Protein AF-R7SS36-F1 (afdb_monomer_lite)

pLDDT: mean 73.79, std 14.24, range [36.91, 93.62]

Organism: Dichomitus squalens (strain LYAD-421) (NCBI:txid732165)

Structure (mmCIF, N/CA/C/O backbone):
data_AF-R7SS36-F1
#
_entry.id   AF-R7SS36-F1
#
loop_
_atom_site.group_PDB
_atom_site.id
_atom_site.type_symbol
_atom_site.label_atom_id
_atom_site.label_alt_id
_atom_site.label_comp_id
_atom_site.label_asym_id
_atom_site.label_entity_id
_atom_site.label_seq_id
_atom_site.pdbx_PDB_ins_code
_atom_site.Cartn_x
_atom_site.Cartn_y
_atom_site.Cartn_z
_atom_site.occupancy
_atom_site.B_iso_or_equiv
_atom_site.auth_seq_id
_atom_site.auth_comp_id
_atom_site.auth_asym_id
_atom_site.auth_atom_id
_atom_site.pdbx_PDB_model_num
ATOM 1 N N . MET A 1 1 ? -19.595 7.336 -3.153 1.00 64.12 1 MET A N 1
ATOM 2 C CA . MET A 1 1 ? -18.729 6.980 -2.006 1.00 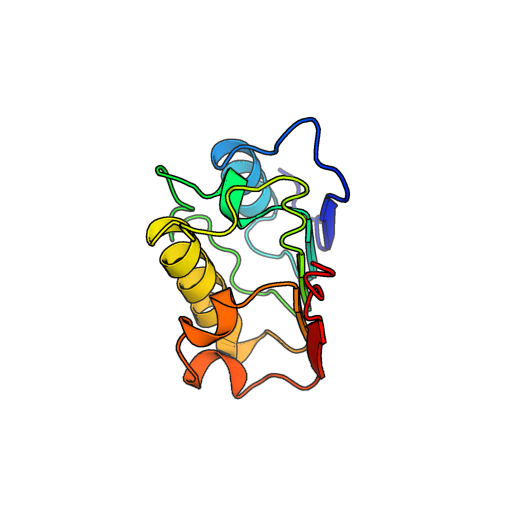64.12 1 MET A CA 1
ATOM 3 C C . MET A 1 1 ? -18.636 5.459 -1.952 1.00 64.12 1 MET A C 1
ATOM 5 O O . MET A 1 1 ? -19.675 4.817 -2.033 1.00 64.12 1 MET A O 1
ATOM 9 N N . LEU A 1 2 ? -17.434 4.884 -1.891 1.00 77.50 2 LEU A N 1
ATOM 10 C CA . LEU A 1 2 ? -17.197 3.432 -1.923 1.00 77.50 2 LEU A CA 1
ATOM 11 C C . LEU A 1 2 ? -17.017 2.894 -0.492 1.00 77.50 2 LEU A C 1
ATOM 13 O O . LEU A 1 2 ? -16.018 2.260 -0.174 1.00 77.50 2 LEU A O 1
ATOM 17 N N . ILE A 1 3 ? -17.980 3.173 0.390 1.00 72.38 3 ILE A N 1
ATOM 18 C CA . ILE A 1 3 ? -17.863 2.973 1.851 1.00 72.38 3 ILE A CA 1
ATOM 19 C C . ILE A 1 3 ? -17.600 1.528 2.299 1.00 72.38 3 ILE A C 1
ATOM 21 O O . ILE A 1 3 ? -17.172 1.304 3.425 1.00 72.38 3 ILE A O 1
ATOM 25 N N . ASN A 1 4 ? -17.857 0.554 1.426 1.00 80.69 4 ASN A N 1
ATOM 26 C CA . ASN A 1 4 ? -17.654 -0.866 1.701 1.00 80.69 4 ASN A CA 1
ATOM 27 C C . ASN A 1 4 ? -16.439 -1.449 0.967 1.00 80.69 4 ASN A C 1
ATOM 29 O O . ASN A 1 4 ? -16.222 -2.659 1.025 1.00 80.69 4 ASN A O 1
ATOM 33 N N . LEU A 1 5 ? -15.651 -0.620 0.275 1.00 87.12 5 LEU A N 1
ATOM 34 C CA . LEU A 1 5 ? -14.449 -1.079 -0.405 1.00 87.12 5 LEU A CA 1
ATOM 35 C C . LEU A 1 5 ? -13.370 -1.417 0.628 1.00 87.12 5 LEU A C 1
ATOM 37 O O . LEU A 1 5 ? -12.790 -0.535 1.258 1.00 87.12 5 LEU A O 1
ATOM 41 N N . ARG A 1 6 ? -13.117 -2.716 0.800 1.00 90.19 6 ARG A N 1
ATOM 42 C CA . ARG A 1 6 ? -12.134 -3.248 1.758 1.00 90.19 6 ARG A CA 1
ATOM 43 C C . ARG A 1 6 ? -10.867 -3.775 1.106 1.00 90.19 6 ARG A C 1
ATOM 45 O O . ARG A 1 6 ? -9.843 -3.831 1.779 1.00 90.19 6 ARG A O 1
ATOM 52 N N . SER A 1 7 ? -10.948 -4.142 -0.164 1.00 91.75 7 SER A N 1
ATOM 53 C CA . SER A 1 7 ? -9.846 -4.710 -0.926 1.00 91.75 7 SER A CA 1
ATOM 54 C C . SER A 1 7 ? -9.807 -4.062 -2.301 1.00 91.75 7 SER A C 1
ATOM 56 O O . SER A 1 7 ? -10.857 -3.797 -2.893 1.00 91.75 7 SER A O 1
ATOM 58 N N . PHE A 1 8 ? -8.605 -3.760 -2.769 1.00 90.69 8 PHE A N 1
ATOM 59 C CA . PHE A 1 8 ? -8.346 -3.268 -4.111 1.00 90.69 8 PHE A CA 1
ATOM 60 C C . PHE A 1 8 ? -7.095 -3.959 -4.645 1.00 90.69 8 PHE A C 1
ATOM 62 O O . PHE A 1 8 ? -6.052 -3.918 -3.992 1.00 90.69 8 PHE A O 1
ATOM 69 N N . SER A 1 9 ? -7.211 -4.564 -5.826 1.00 89.00 9 SER A N 1
ATOM 70 C CA . SER A 1 9 ? -6.079 -5.094 -6.583 1.00 89.00 9 SER A CA 1
ATOM 71 C C . SER A 1 9 ? -6.058 -4.457 -7.959 1.00 89.00 9 SER A C 1
ATOM 73 O O . SER A 1 9 ? -7.103 -4.343 -8.605 1.00 89.00 9 SER A O 1
ATOM 75 N N . TRP A 1 10 ? -4.872 -4.061 -8.401 1.00 84.62 10 TRP A N 1
ATOM 76 C CA . TRP A 1 10 ? -4.620 -3.666 -9.774 1.00 84.62 10 TRP A CA 1
ATOM 77 C C . TRP A 1 10 ? -3.408 -4.419 -10.309 1.00 84.62 10 TRP A C 1
ATOM 79 O O . TRP A 1 10 ? -2.261 -4.083 -10.001 1.00 84.62 10 TRP A O 1
ATOM 89 N N . ASP A 1 11 ? -3.702 -5.431 -11.120 1.00 76.94 11 ASP A N 1
ATOM 90 C CA . ASP A 1 11 ? -2.727 -6.322 -11.736 1.00 76.94 11 ASP A CA 1
ATOM 91 C C . ASP A 1 11 ? -2.661 -5.997 -13.236 1.00 76.94 11 ASP A C 1
ATOM 93 O O . ASP A 1 11 ? -3.350 -6.598 -14.061 1.00 76.94 11 ASP A O 1
ATOM 97 N N . GLY A 1 12 ? -1.893 -4.964 -13.590 1.00 64.94 12 GLY A N 1
ATOM 98 C CA . GLY A 1 12 ? -1.758 -4.519 -14.975 1.00 64.94 12 GLY A CA 1
ATOM 99 C C . GLY A 1 12 ? -0.905 -3.265 -15.157 1.00 64.94 12 GLY A C 1
ATOM 100 O O . GLY A 1 12 ? -0.960 -2.326 -14.366 1.00 64.94 12 GLY A O 1
ATOM 101 N N . GLU A 1 13 ? -0.147 -3.216 -16.252 1.00 65.81 13 GLU A N 1
ATOM 102 C CA . GLU A 1 13 ? 0.622 -2.024 -16.642 1.00 65.81 13 GLU A CA 1
ATOM 103 C C . GLU A 1 13 ? -0.256 -0.945 -17.293 1.00 65.81 13 GLU A C 1
ATOM 105 O O . GLU A 1 13 ? 0.086 0.240 -17.273 1.00 65.81 13 GLU A O 1
ATOM 110 N N . ARG A 1 14 ? -1.387 -1.340 -17.905 1.00 63.53 14 ARG A N 1
ATOM 111 C CA . ARG A 1 14 ? -2.260 -0.437 -18.666 1.00 63.53 14 ARG A CA 1
ATOM 112 C C . ARG A 1 14 ? -3.753 -0.667 -18.385 1.00 63.53 14 ARG A C 1
ATOM 114 O O . ARG A 1 14 ? -4.188 -1.816 -18.402 1.00 63.53 14 ARG A O 1
ATOM 121 N N . PRO A 1 15 ? -4.549 0.413 -18.242 1.00 70.25 15 PRO A N 1
ATOM 122 C CA . PRO A 1 15 ? -4.104 1.806 -18.106 1.00 70.25 15 PRO A CA 1
ATOM 123 C C . PRO A 1 15 ? -3.289 2.015 -16.821 1.00 70.25 15 PRO A C 1
ATOM 125 O O . PRO A 1 15 ? -3.552 1.376 -15.808 1.00 70.25 15 PRO A O 1
ATOM 128 N N . SER A 1 16 ? -2.294 2.901 -16.854 1.00 69.75 16 SER A N 1
ATOM 129 C CA . SER A 1 16 ? -1.604 3.278 -15.623 1.00 69.75 16 SER A CA 1
ATOM 130 C C . SER A 1 16 ? -2.583 4.013 -14.705 1.00 69.75 16 SER A C 1
ATOM 132 O O . SER A 1 16 ? -3.347 4.877 -15.145 1.00 69.75 16 SER A O 1
ATOM 134 N N . LEU A 1 17 ? -2.586 3.660 -13.422 1.00 75.44 17 LEU A N 1
ATOM 135 C CA . LEU A 1 17 ? -3.401 4.362 -12.439 1.00 75.44 17 LEU A CA 1
ATOM 136 C C . LEU A 1 17 ? -2.651 5.612 -11.991 1.00 75.44 17 LEU A C 1
ATOM 138 O O . LEU A 1 17 ? -1.560 5.518 -11.440 1.00 75.44 17 LEU A O 1
ATOM 142 N N . SER A 1 18 ? -3.228 6.787 -12.230 1.00 75.94 18 SER A N 1
ATOM 143 C CA . SER A 1 18 ? -2.632 8.040 -11.768 1.00 75.94 18 SER A CA 1
ATOM 144 C C . SER A 1 18 ? -2.746 8.194 -10.248 1.00 75.94 18 SER A C 1
ATOM 146 O O . SER A 1 18 ? -3.674 7.664 -9.622 1.00 75.94 18 SER A O 1
ATOM 148 N N . CYS A 1 19 ? -1.860 9.006 -9.658 1.00 76.25 19 CYS A N 1
ATOM 149 C CA . CYS A 1 19 ? -1.960 9.437 -8.260 1.00 76.25 19 CYS A CA 1
ATOM 150 C C . CYS A 1 19 ? -3.362 9.942 -7.902 1.00 76.25 19 CYS A C 1
ATOM 152 O O . CYS A 1 19 ? -3.884 9.599 -6.843 1.00 76.25 19 CYS A O 1
ATOM 154 N N . SER A 1 20 ? -4.012 10.700 -8.790 1.00 80.69 20 SER A N 1
ATOM 155 C CA . SER A 1 20 ? -5.359 11.229 -8.548 1.00 80.69 20 SER A CA 1
ATOM 156 C C . SER A 1 20 ? -6.412 10.124 -8.420 1.00 80.69 20 SER A C 1
ATOM 158 O O . SER A 1 20 ? -7.320 10.238 -7.595 1.00 80.69 20 SER A O 1
ATOM 160 N N . ILE A 1 21 ? -6.295 9.038 -9.195 1.00 83.81 21 ILE A N 1
ATOM 161 C CA . ILE A 1 21 ? -7.214 7.895 -9.098 1.00 83.81 21 ILE A CA 1
ATOM 162 C C . ILE A 1 21 ? -6.999 7.163 -7.773 1.00 83.81 21 ILE A C 1
ATOM 164 O O . ILE A 1 21 ? -7.973 6.866 -7.082 1.00 83.81 21 ILE A O 1
ATOM 168 N N . LEU A 1 22 ? -5.745 6.933 -7.375 1.00 82.56 22 LEU A N 1
ATOM 169 C CA . LEU A 1 22 ? -5.420 6.333 -6.076 1.00 82.56 22 LEU A CA 1
ATOM 170 C C . LEU A 1 22 ? -5.916 7.204 -4.914 1.00 82.56 22 LEU A C 1
ATOM 172 O O . LEU A 1 22 ? -6.525 6.708 -3.966 1.00 82.56 22 LEU A O 1
ATOM 176 N N . GLN A 1 23 ? -5.736 8.519 -5.016 1.00 84.00 23 GLN A N 1
ATOM 177 C CA . GLN A 1 23 ? -6.218 9.478 -4.030 1.00 84.00 23 GLN A CA 1
ATOM 178 C C . GLN A 1 23 ? -7.745 9.428 -3.893 1.00 84.00 23 GLN A C 1
ATOM 180 O O . GLN A 1 23 ? -8.278 9.372 -2.778 1.00 84.00 23 GLN A O 1
ATOM 185 N N . ALA A 1 24 ? -8.452 9.428 -5.025 1.00 85.06 24 ALA A N 1
ATOM 186 C CA . ALA A 1 24 ? -9.902 9.327 -5.065 1.00 85.06 24 ALA A CA 1
ATOM 187 C C . ALA A 1 24 ? -10.381 7.984 -4.502 1.00 85.06 24 ALA A C 1
ATOM 189 O O . ALA A 1 24 ? -11.339 7.961 -3.734 1.00 85.06 24 ALA A O 1
ATOM 190 N N . LEU A 1 25 ? -9.691 6.886 -4.818 1.00 87.62 25 LEU A N 1
ATOM 191 C CA . LEU A 1 25 ? -9.979 5.547 -4.309 1.00 87.62 25 LEU A CA 1
ATOM 192 C C . LEU A 1 25 ? -9.875 5.500 -2.781 1.00 87.62 25 LEU A C 1
ATOM 194 O O . LEU A 1 25 ? -10.828 5.110 -2.098 1.00 87.62 25 LEU A O 1
ATOM 198 N N . PHE A 1 26 ? -8.744 5.938 -2.228 1.00 86.75 26 PHE A N 1
ATOM 199 C CA . PHE A 1 26 ? -8.530 5.925 -0.786 1.00 86.75 26 PHE A CA 1
ATOM 200 C C . PHE A 1 26 ? -9.514 6.840 -0.058 1.00 86.75 26 PHE A C 1
ATOM 202 O O . PHE A 1 26 ? -10.116 6.428 0.939 1.00 86.75 26 PHE A O 1
ATOM 209 N N . SER A 1 27 ? -9.764 8.032 -0.604 1.00 85.25 27 SER A N 1
ATOM 210 C CA . SER A 1 27 ? -10.761 8.964 -0.069 1.00 85.25 27 SER A CA 1
ATOM 211 C C . SER A 1 27 ? -12.172 8.370 -0.116 1.00 85.25 27 SER A C 1
ATOM 213 O O . SER A 1 27 ? -12.900 8.411 0.875 1.00 85.25 27 SER A O 1
ATOM 215 N N . ALA A 1 28 ? -12.556 7.748 -1.234 1.00 85.75 28 ALA A N 1
ATOM 216 C CA . ALA A 1 28 ? -13.875 7.150 -1.421 1.00 85.75 28 ALA A CA 1
ATOM 217 C C . ALA A 1 28 ? -14.111 5.925 -0.529 1.00 85.75 28 ALA A C 1
ATOM 219 O O . ALA A 1 28 ? -15.261 5.686 -0.154 1.00 85.75 28 ALA A O 1
ATOM 220 N N . SER A 1 29 ? -13.054 5.185 -0.172 1.00 84.62 29 SER A N 1
ATOM 221 C CA . SER A 1 29 ? -13.102 4.076 0.796 1.00 84.62 29 SER A CA 1
ATOM 222 C C . SER A 1 29 ? -13.272 4.535 2.252 1.00 84.62 29 SER A C 1
ATOM 224 O O . SER A 1 29 ? -13.381 3.710 3.160 1.00 84.62 29 SER A O 1
ATOM 226 N N . GLY A 1 30 ? -13.226 5.848 2.512 1.00 82.75 30 GLY A N 1
ATOM 227 C CA . GLY A 1 30 ? -13.190 6.390 3.871 1.00 82.75 30 GLY A CA 1
ATOM 228 C C . GLY A 1 30 ? -11.948 5.951 4.651 1.00 82.75 30 GLY A C 1
ATOM 229 O O . GLY A 1 30 ? -12.010 5.840 5.873 1.00 82.75 30 GLY A O 1
ATOM 230 N N . LYS A 1 31 ? -10.841 5.649 3.954 1.00 79.69 31 LYS A N 1
ATOM 231 C CA . LYS A 1 31 ? -9.594 5.109 4.530 1.00 79.69 31 LYS A CA 1
ATOM 232 C C . LYS A 1 31 ? -9.771 3.778 5.273 1.00 79.69 31 LYS A C 1
ATOM 234 O O . LYS A 1 31 ? -8.976 3.438 6.147 1.00 79.69 31 LYS A O 1
ATOM 239 N N . THR A 1 32 ? -10.818 3.019 4.944 1.00 84.19 32 THR A N 1
ATOM 240 C CA . THR A 1 32 ? -11.113 1.719 5.574 1.00 84.19 32 THR A CA 1
ATOM 241 C C . THR A 1 32 ? -10.562 0.524 4.801 1.00 84.19 32 THR A C 1
ATOM 243 O O . THR A 1 32 ? -10.773 -0.620 5.216 1.00 84.19 32 THR A O 1
ATOM 246 N N . LEU A 1 33 ? -9.843 0.788 3.706 1.00 89.38 33 LEU A N 1
ATOM 247 C CA . LEU A 1 33 ? -9.184 -0.232 2.907 1.00 89.38 33 LEU A CA 1
ATOM 248 C C . LEU A 1 33 ? -8.263 -1.078 3.800 1.00 89.38 33 LEU A C 1
ATOM 250 O O . LEU A 1 33 ? -7.456 -0.542 4.560 1.00 89.38 33 LEU A O 1
ATOM 254 N N . LYS A 1 34 ? -8.427 -2.398 3.726 1.00 92.44 34 LYS A N 1
ATOM 255 C CA . LYS A 1 34 ? -7.650 -3.386 4.481 1.00 92.44 34 LYS A CA 1
ATOM 256 C C . LYS A 1 34 ? -6.611 -4.078 3.617 1.00 92.44 34 LYS A C 1
ATOM 258 O O . LYS A 1 34 ? -5.575 -4.480 4.131 1.00 92.44 34 LYS A O 1
ATOM 263 N N . GLU A 1 35 ? -6.893 -4.228 2.336 1.00 92.50 35 GLU A N 1
ATOM 264 C CA . GLU A 1 35 ? -6.035 -4.933 1.397 1.00 92.50 35 GLU A CA 1
ATOM 265 C C . GLU A 1 35 ? -5.789 -4.030 0.195 1.00 92.50 35 GLU A C 1
ATOM 267 O O . GLU A 1 35 ? -6.732 -3.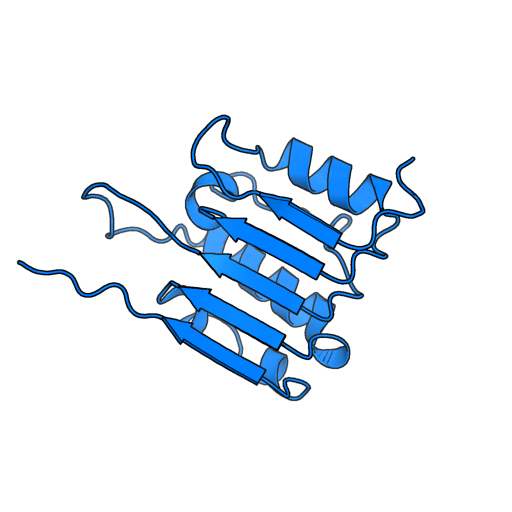529 -0.424 1.00 92.50 35 GLU A O 1
ATOM 272 N N . PHE A 1 36 ? -4.518 -3.808 -0.111 1.00 89.75 36 PHE A N 1
ATOM 273 C CA . PHE A 1 36 ? -4.102 -3.073 -1.292 1.00 89.75 36 PHE A CA 1
ATOM 274 C C . PHE A 1 36 ? -3.023 -3.871 -2.011 1.00 89.75 36 PHE A C 1
ATOM 276 O O . PHE A 1 36 ? -1.998 -4.207 -1.417 1.00 89.75 36 PHE A O 1
ATOM 283 N N . SER A 1 37 ? -3.283 -4.182 -3.275 1.00 87.38 37 SER A N 1
ATOM 284 C CA . SER A 1 37 ? -2.366 -4.877 -4.164 1.00 87.38 37 SER A CA 1
ATOM 285 C C . SER A 1 37 ? -2.180 -4.061 -5.432 1.00 87.38 37 SER A C 1
ATOM 287 O O . SER A 1 37 ? -3.156 -3.601 -6.030 1.00 87.38 37 SER A O 1
ATOM 289 N N . MET A 1 38 ? -0.931 -3.849 -5.832 1.00 80.31 38 MET A N 1
ATOM 290 C CA . MET A 1 38 ? -0.642 -3.120 -7.055 1.00 80.31 38 MET A CA 1
ATOM 291 C C . MET A 1 38 ? 0.671 -3.544 -7.694 1.00 80.31 38 MET A C 1
ATOM 293 O O . MET A 1 38 ? 1.720 -3.575 -7.050 1.00 80.31 38 MET A O 1
ATOM 297 N N . THR A 1 39 ? 0.627 -3.766 -9.001 1.00 71.75 39 THR A N 1
ATOM 298 C CA . THR A 1 39 ? 1.810 -3.809 -9.858 1.00 71.75 39 THR A CA 1
ATOM 299 C C . THR A 1 39 ? 2.120 -2.393 -10.357 1.00 71.75 39 THR A C 1
ATOM 301 O O . THR A 1 39 ? 1.240 -1.752 -10.921 1.00 71.75 39 THR A O 1
ATOM 304 N N . THR A 1 40 ? 3.361 -1.920 -10.207 1.00 65.25 40 THR A N 1
ATOM 305 C CA . THR A 1 40 ? 3.953 -0.657 -10.715 1.00 65.25 40 THR A CA 1
ATOM 306 C C . THR A 1 40 ? 3.721 0.639 -9.919 1.00 65.25 40 THR A C 1
ATOM 308 O O . THR A 1 40 ? 3.775 1.734 -10.479 1.00 65.25 40 THR A O 1
ATOM 311 N N . LEU A 1 41 ? 3.563 0.552 -8.592 1.00 62.12 41 LEU A N 1
ATOM 312 C CA . LEU A 1 41 ? 3.319 1.726 -7.737 1.00 62.12 41 LEU A CA 1
ATOM 313 C C . LEU A 1 41 ? 4.393 2.836 -7.869 1.00 62.12 41 LEU A C 1
ATOM 315 O O . LEU A 1 41 ? 4.056 4.014 -7.841 1.00 62.12 41 LEU A O 1
ATOM 319 N N . SER A 1 42 ? 5.674 2.497 -8.049 1.00 56.59 42 SER A N 1
ATOM 320 C CA . SER A 1 42 ? 6.777 3.474 -8.155 1.00 56.59 42 SER A CA 1
ATOM 321 C C . SER A 1 42 ? 6.679 4.380 -9.389 1.00 56.59 42 SER A C 1
ATOM 323 O O . SER A 1 42 ? 6.810 5.595 -9.264 1.00 56.59 42 SER A O 1
ATOM 325 N N . ALA A 1 43 ? 6.386 3.809 -10.562 1.00 55.50 43 ALA A N 1
ATOM 326 C CA . ALA A 1 43 ? 6.235 4.548 -11.819 1.00 55.50 43 ALA A CA 1
ATOM 327 C C . ALA A 1 43 ? 5.012 5.482 -11.809 1.00 55.50 43 ALA A C 1
ATOM 329 O O . ALA A 1 43 ? 4.964 6.470 -12.538 1.00 55.50 43 ALA A O 1
ATOM 330 N N . GLN A 1 44 ? 4.020 5.162 -10.979 1.00 58.78 44 GLN A N 1
ATOM 331 C CA . GLN A 1 44 ? 2.731 5.850 -10.920 1.00 58.78 44 GLN A CA 1
ATOM 332 C C . GLN A 1 44 ? 2.657 6.896 -9.808 1.00 58.78 44 GLN A C 1
ATOM 334 O O . GLN A 1 44 ? 1.939 7.882 -9.952 1.00 58.78 44 GLN A O 1
ATOM 339 N N . ILE A 1 45 ? 3.418 6.702 -8.727 1.00 57.94 45 ILE A N 1
ATOM 340 C CA . ILE A 1 45 ? 3.570 7.673 -7.638 1.00 57.94 45 ILE A CA 1
ATOM 341 C C . ILE A 1 45 ? 4.504 8.841 -8.009 1.00 57.94 45 ILE A C 1
ATOM 343 O O . ILE A 1 45 ? 4.493 9.863 -7.314 1.00 57.94 45 ILE A O 1
ATOM 347 N N . GLY A 1 46 ? 5.294 8.713 -9.083 1.00 55.78 46 GLY A N 1
ATOM 348 C CA . GLY A 1 46 ? 6.315 9.689 -9.486 1.00 55.78 46 GLY A CA 1
ATOM 349 C C . GLY A 1 46 ? 5.852 11.154 -9.468 1.00 55.78 46 GLY A C 1
ATOM 350 O O . GLY A 1 46 ? 4.670 11.428 -9.637 1.00 55.78 46 GLY A O 1
ATOM 351 N N . ARG A 1 47 ? 6.789 12.093 -9.256 1.00 53.56 47 ARG A N 1
ATOM 352 C CA . ARG A 1 47 ? 6.646 13.571 -9.097 1.00 53.56 47 ARG A CA 1
ATOM 353 C C . ARG A 1 47 ? 5.536 14.116 -8.178 1.00 53.56 47 ARG A C 1
ATOM 355 O O . ARG A 1 47 ? 5.835 14.959 -7.338 1.00 53.56 47 ARG A O 1
ATOM 362 N N . GLU A 1 48 ? 4.279 13.710 -8.321 1.00 61.50 48 GLU A N 1
ATOM 363 C CA . GLU A 1 48 ? 3.139 14.250 -7.569 1.00 61.50 48 GLU A CA 1
ATOM 364 C C . GLU A 1 48 ? 3.032 13.653 -6.158 1.00 61.50 48 GLU A C 1
ATOM 366 O O . GLU A 1 48 ? 2.726 14.372 -5.205 1.00 61.50 48 GLU A O 1
ATOM 371 N N . GLY A 1 49 ? 3.364 12.369 -5.984 1.00 64.44 49 GLY A N 1
ATOM 372 C CA . GLY A 1 49 ? 3.217 11.671 -4.707 1.00 64.44 49 GLY A CA 1
ATOM 373 C C . GLY A 1 49 ? 1.759 11.508 -4.253 1.00 64.44 49 GLY A C 1
ATOM 374 O O . GLY A 1 49 ? 0.824 12.082 -4.810 1.00 64.44 49 GLY A O 1
ATOM 375 N N . ILE A 1 50 ? 1.547 10.711 -3.202 1.00 68.38 50 ILE A N 1
ATOM 376 C CA . ILE A 1 50 ? 0.219 10.542 -2.592 1.00 68.38 50 ILE A CA 1
ATOM 377 C C . ILE A 1 50 ? 0.097 11.480 -1.378 1.00 68.38 50 ILE A C 1
ATOM 379 O O . ILE A 1 50 ? 0.918 11.391 -0.458 1.00 68.38 50 ILE A O 1
ATOM 383 N N . PRO A 1 51 ? -0.916 12.370 -1.322 1.00 68.38 51 PRO A N 1
ATOM 384 C CA . PRO A 1 51 ? -1.110 13.260 -0.181 1.00 68.38 51 PRO A CA 1
ATOM 385 C C . PRO A 1 51 ? -1.421 12.499 1.115 1.00 68.38 51 PRO A C 1
ATOM 387 O O . PRO A 1 51 ? -2.287 11.624 1.131 1.00 68.38 51 PRO A O 1
ATOM 390 N N . LEU A 1 52 ? -0.821 12.932 2.232 1.00 66.00 52 LEU A N 1
ATOM 391 C CA . LEU A 1 52 ? -1.065 12.413 3.594 1.00 66.00 52 LEU A CA 1
ATOM 392 C C . LEU A 1 52 ? -2.553 12.335 3.960 1.00 66.00 52 LEU A C 1
ATOM 394 O O . LEU A 1 52 ? -3.010 11.407 4.624 1.00 66.00 52 LEU A O 1
ATOM 398 N N . THR A 1 53 ? -3.335 13.317 3.513 1.00 72.38 53 THR A N 1
ATOM 399 C CA . THR A 1 53 ? -4.775 13.391 3.786 1.00 72.38 53 THR A CA 1
ATOM 400 C C . THR A 1 53 ? -5.559 12.258 3.143 1.00 72.38 53 THR A C 1
ATOM 402 O O . THR A 1 53 ? -6.688 12.008 3.560 1.00 72.38 53 THR A O 1
ATOM 405 N N . SER A 1 54 ? -4.973 11.564 2.172 1.00 77.88 54 SER A N 1
ATOM 406 C CA . SER A 1 54 ? -5.608 10.495 1.407 1.00 77.88 54 SER A CA 1
ATOM 407 C C . SER A 1 54 ? -4.963 9.136 1.657 1.00 77.88 54 SER A C 1
ATOM 409 O O . SER A 1 54 ? -5.509 8.136 1.218 1.00 77.88 54 SER A O 1
ATOM 411 N N . THR A 1 55 ? -3.852 9.069 2.393 1.00 81.62 55 THR A N 1
ATOM 412 C CA . THR A 1 55 ? -3.197 7.806 2.744 1.00 81.62 55 THR A CA 1
ATOM 413 C C . THR A 1 55 ? -4.147 6.910 3.556 1.00 81.62 55 THR A C 1
ATOM 415 O O . THR A 1 55 ? -4.795 7.395 4.495 1.00 81.62 55 THR A O 1
ATOM 418 N N . PRO A 1 56 ? -4.270 5.613 3.218 1.00 84.44 56 PRO A N 1
ATOM 419 C CA . PRO A 1 56 ? -5.025 4.667 4.030 1.00 84.44 56 PRO A CA 1
ATOM 420 C C . PRO A 1 56 ? -4.317 4.450 5.374 1.00 84.44 56 PRO A C 1
ATOM 422 O O . PRO A 1 56 ? -3.094 4.508 5.441 1.00 84.44 56 PRO A O 1
ATOM 425 N N . THR A 1 57 ? -5.076 4.201 6.442 1.00 88.25 57 THR A N 1
ATOM 426 C CA . THR A 1 57 ? -4.541 4.073 7.818 1.00 88.25 57 THR A CA 1
ATOM 427 C C . THR A 1 57 ? -4.968 2.778 8.515 1.00 88.25 57 THR A C 1
ATOM 429 O O . THR A 1 57 ? -4.876 2.652 9.735 1.00 88.25 57 THR A O 1
ATOM 432 N N . ARG A 1 58 ? -5.540 1.833 7.758 1.00 90.25 58 ARG A N 1
ATOM 433 C CA . ARG A 1 58 ? -6.084 0.566 8.274 1.00 90.25 58 ARG A CA 1
ATOM 434 C C . ARG A 1 58 ? -5.731 -0.643 7.406 1.00 90.25 58 ARG A C 1
ATOM 436 O O . ARG A 1 58 ? -6.404 -1.679 7.498 1.00 90.25 58 ARG A O 1
ATOM 443 N N . LEU A 1 59 ? -4.697 -0.524 6.575 1.00 90.44 59 LEU A N 1
ATOM 444 C CA . LEU A 1 59 ? -4.198 -1.638 5.780 1.00 90.44 59 LEU A CA 1
ATOM 445 C C . LEU A 1 59 ? -3.700 -2.741 6.711 1.00 90.44 59 LEU A C 1
ATOM 447 O O . LEU A 1 59 ? -2.963 -2.485 7.659 1.00 90.44 59 LEU A O 1
ATOM 451 N N . HIS A 1 60 ? -4.137 -3.958 6.414 1.00 93.62 60 HIS A N 1
ATOM 452 C CA . HIS A 1 60 ? -3.676 -5.214 6.995 1.00 93.62 60 HIS A CA 1
ATOM 453 C C . HIS A 1 60 ? -2.745 -5.939 6.024 1.00 93.62 60 HIS A C 1
ATOM 455 O O . HIS A 1 60 ? -1.767 -6.541 6.459 1.00 93.62 60 HIS A O 1
ATOM 461 N N . THR A 1 61 ? -3.028 -5.842 4.724 1.00 91.94 61 THR A N 1
ATOM 462 C CA . THR A 1 61 ? -2.234 -6.457 3.662 1.00 91.94 61 THR A CA 1
ATOM 463 C C . THR A 1 61 ? -1.826 -5.402 2.650 1.00 91.94 61 THR A C 1
ATOM 465 O O . THR A 1 61 ? -2.677 -4.683 2.118 1.00 91.94 61 THR A O 1
ATOM 468 N N . LEU A 1 62 ? -0.529 -5.351 2.368 1.00 88.69 62 LEU A N 1
ATOM 469 C CA . LEU A 1 62 ? 0.051 -4.524 1.324 1.00 88.69 62 LEU A CA 1
ATOM 470 C C . LEU A 1 62 ? 0.902 -5.398 0.403 1.00 88.69 62 LEU A C 1
ATOM 472 O O . LEU A 1 62 ? 1.899 -5.975 0.838 1.00 88.69 62 LEU A O 1
ATOM 476 N N . PHE A 1 63 ? 0.499 -5.492 -0.859 1.00 86.75 63 PHE A N 1
ATOM 477 C CA . PHE A 1 63 ? 1.278 -6.116 -1.920 1.00 86.75 63 PHE A CA 1
ATOM 478 C C . PHE A 1 63 ? 1.668 -5.051 -2.936 1.00 86.75 63 PHE A C 1
ATOM 480 O O . PHE A 1 63 ? 0.811 -4.363 -3.491 1.00 86.75 63 PHE A O 1
ATOM 487 N N . ILE A 1 64 ? 2.965 -4.899 -3.175 1.00 78.56 64 ILE A N 1
ATOM 488 C CA . ILE A 1 64 ? 3.458 -3.957 -4.170 1.00 78.56 64 ILE A CA 1
ATOM 489 C C . ILE A 1 64 ? 4.504 -4.653 -5.012 1.00 78.56 64 ILE A C 1
ATOM 491 O O . ILE A 1 64 ? 5.552 -5.066 -4.523 1.00 78.56 64 ILE A O 1
ATOM 495 N N . SER A 1 65 ? 4.226 -4.754 -6.301 1.00 72.38 65 SER A N 1
ATOM 496 C CA . SER A 1 65 ? 5.179 -5.273 -7.261 1.00 72.38 65 SER A CA 1
ATOM 497 C C . SER A 1 65 ? 5.778 -4.135 -8.074 1.00 72.38 65 SER A C 1
ATOM 499 O O . SER A 1 65 ? 5.029 -3.341 -8.630 1.00 72.38 65 SER A O 1
ATOM 501 N N . HIS A 1 66 ? 7.102 -4.037 -8.185 1.00 65.31 66 HIS A N 1
ATOM 502 C CA . HIS A 1 66 ? 7.745 -3.195 -9.191 1.00 65.31 66 HIS A CA 1
ATOM 503 C C . HIS A 1 66 ? 8.080 -4.043 -10.425 1.00 65.31 66 HIS A C 1
ATOM 505 O O . HIS A 1 66 ? 9.227 -4.400 -10.658 1.00 65.31 66 HIS A O 1
ATOM 511 N N . ALA A 1 67 ? 7.090 -4.351 -11.261 1.00 48.91 67 ALA A N 1
ATOM 512 C CA . ALA A 1 67 ? 7.346 -4.909 -12.589 1.00 48.91 67 ALA A CA 1
ATOM 513 C C . ALA A 1 67 ? 7.657 -3.762 -13.565 1.00 48.91 67 ALA A C 1
ATOM 515 O O . ALA A 1 67 ? 6.786 -3.283 -14.278 1.00 48.91 67 ALA A O 1
ATOM 516 N N . GLY A 1 68 ? 8.886 -3.245 -13.532 1.00 46.91 68 GLY A N 1
ATOM 517 C CA . GLY A 1 68 ? 9.387 -2.392 -14.607 1.00 46.91 68 GLY A CA 1
ATOM 518 C C . GLY A 1 68 ? 10.031 -3.284 -15.658 1.00 46.91 68 GLY A C 1
ATOM 519 O O . GLY A 1 68 ? 11.235 -3.508 -15.593 1.00 46.91 68 GLY A O 1
ATOM 520 N N . ILE A 1 69 ? 9.254 -3.852 -16.584 1.00 39.09 69 ILE A N 1
ATOM 521 C CA . ILE A 1 69 ? 9.836 -4.572 -17.723 1.00 39.09 69 ILE A CA 1
ATOM 522 C C . ILE A 1 69 ? 10.385 -3.516 -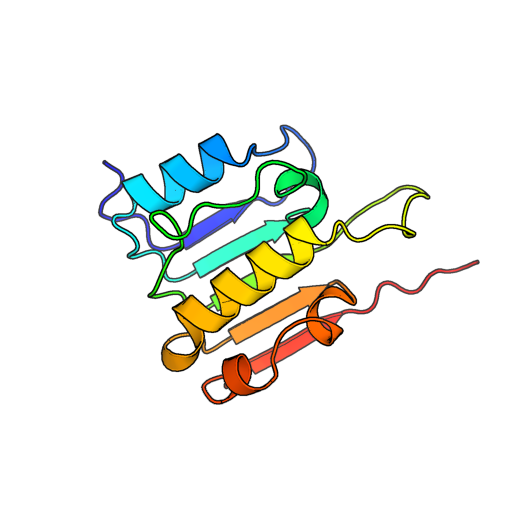18.688 1.00 39.09 69 ILE A C 1
ATOM 524 O O . ILE A 1 69 ? 9.669 -3.005 -19.545 1.00 39.09 69 ILE A O 1
ATOM 528 N N . GLY A 1 70 ? 11.656 -3.154 -18.519 1.00 38.19 70 GLY A N 1
ATOM 529 C CA . GLY A 1 70 ? 12.377 -2.304 -19.465 1.00 38.19 70 GLY A CA 1
ATOM 530 C C . GLY A 1 70 ? 13.366 -1.354 -18.802 1.00 38.19 70 GLY A C 1
ATOM 531 O O . GLY A 1 70 ? 12.971 -0.279 -18.380 1.00 38.19 70 GLY A O 1
ATOM 532 N N . ALA A 1 71 ? 14.633 -1.776 -18.767 1.00 36.91 71 ALA A N 1
ATOM 533 C CA . ALA A 1 71 ? 15.895 -1.020 -18.846 1.00 36.91 71 ALA A CA 1
ATOM 534 C C . ALA A 1 71 ? 16.163 0.256 -18.004 1.00 36.91 71 ALA A C 1
ATOM 536 O O . ALA A 1 71 ? 17.333 0.568 -17.816 1.00 36.91 71 ALA A O 1
ATOM 537 N N . ASP A 1 72 ? 15.183 0.945 -17.421 1.00 44.56 72 ASP A N 1
ATOM 538 C CA . ASP A 1 72 ? 15.392 2.144 -16.589 1.00 44.56 72 ASP A CA 1
ATOM 539 C C . ASP A 1 72 ? 15.265 1.822 -15.094 1.00 44.56 72 ASP A C 1
ATOM 541 O O . ASP A 1 72 ? 14.633 2.520 -14.302 1.00 44.56 72 ASP A O 1
ATOM 545 N N . MET A 1 73 ? 15.931 0.742 -14.690 1.00 45.78 73 MET A N 1
ATOM 546 C CA . MET A 1 73 ? 16.040 0.249 -13.312 1.00 45.78 73 MET A CA 1
ATOM 547 C C . MET A 1 73 ? 16.872 1.174 -12.391 1.00 45.78 73 MET A C 1
ATOM 549 O O . MET A 1 73 ? 17.238 0.781 -11.289 1.00 45.78 73 MET A O 1
ATOM 553 N N . LEU A 1 74 ? 17.224 2.386 -12.839 1.00 47.38 74 LEU A N 1
ATOM 554 C CA . LEU A 1 74 ? 18.327 3.177 -12.274 1.00 47.38 74 LEU A CA 1
ATOM 555 C C . LEU A 1 74 ? 17.929 4.473 -11.563 1.00 47.38 74 LEU A C 1
ATOM 557 O O . LEU A 1 74 ? 18.799 5.153 -11.023 1.00 47.38 74 LEU A O 1
ATOM 561 N N . SER A 1 75 ? 16.646 4.813 -11.472 1.00 54.16 75 SER A N 1
ATOM 562 C CA . SER A 1 75 ? 16.227 5.879 -10.560 1.00 54.16 75 SER A CA 1
ATOM 563 C C . SER A 1 75 ? 14.881 5.557 -9.937 1.00 54.16 75 SER A C 1
ATOM 565 O O . SER A 1 75 ? 13.833 5.955 -10.448 1.00 54.16 75 SER A O 1
ATOM 567 N N . ILE A 1 76 ? 14.899 4.846 -8.809 1.00 57.84 76 ILE A N 1
ATOM 568 C CA . ILE A 1 76 ? 13.760 4.895 -7.895 1.00 57.84 76 ILE A CA 1
ATOM 569 C C . ILE A 1 76 ? 13.567 6.371 -7.545 1.00 57.84 76 ILE A C 1
ATOM 571 O O . ILE A 1 76 ? 14.450 6.990 -6.951 1.00 57.84 76 ILE A O 1
ATOM 575 N N . ASP A 1 77 ? 12.444 6.947 -7.969 1.00 67.44 77 ASP A N 1
ATOM 576 C CA . ASP A 1 77 ? 12.091 8.328 -7.652 1.00 67.44 77 ASP A CA 1
ATOM 577 C C . ASP A 1 77 ? 12.052 8.472 -6.121 1.00 67.44 77 ASP A C 1
ATOM 579 O O . ASP A 1 77 ? 11.327 7.740 -5.440 1.00 67.44 77 ASP A O 1
ATOM 583 N N . GLU A 1 78 ? 12.826 9.406 -5.564 1.00 69.56 78 GLU A N 1
ATOM 584 C CA . GLU A 1 78 ? 12.834 9.714 -4.128 1.00 69.56 78 GLU A CA 1
ATOM 585 C C . GLU A 1 78 ? 11.407 9.980 -3.614 1.00 69.56 78 GLU A C 1
ATOM 587 O O . GLU A 1 78 ? 11.045 9.617 -2.494 1.00 69.56 78 GLU A O 1
ATOM 592 N N . GLN A 1 79 ? 10.533 10.530 -4.460 1.00 71.44 79 GLN A N 1
ATOM 593 C CA . GLN A 1 79 ? 9.129 10.745 -4.138 1.00 71.44 79 GLN A CA 1
ATOM 594 C C . GLN A 1 79 ? 8.324 9.441 -4.031 1.00 71.44 79 GLN A C 1
ATOM 596 O O . GLN A 1 79 ? 7.409 9.344 -3.200 1.00 71.44 79 GLN A O 1
ATOM 601 N N . ALA A 1 80 ? 8.663 8.428 -4.832 1.00 71.94 80 ALA A N 1
ATOM 602 C CA . ALA A 1 80 ? 8.076 7.096 -4.729 1.00 71.94 80 ALA A CA 1
ATOM 603 C C . ALA A 1 80 ? 8.482 6.419 -3.417 1.00 71.94 80 ALA A C 1
ATOM 605 O O . ALA A 1 80 ? 7.618 5.891 -2.713 1.00 71.94 80 ALA A O 1
ATOM 606 N N . VAL A 1 81 ? 9.762 6.528 -3.043 1.00 73.69 81 VAL A N 1
ATOM 607 C CA . VAL A 1 81 ? 10.283 6.076 -1.742 1.00 73.69 81 VAL A CA 1
ATOM 608 C C . VAL A 1 81 ? 9.545 6.760 -0.598 1.00 73.69 81 VAL A C 1
ATOM 610 O O . VAL A 1 81 ? 9.002 6.099 0.283 1.00 73.69 81 VAL A O 1
ATOM 613 N N . ASN A 1 82 ? 9.459 8.089 -0.638 1.00 75.50 82 ASN A N 1
ATOM 614 C CA . ASN A 1 82 ? 8.822 8.876 0.412 1.00 75.50 82 ASN A CA 1
ATOM 615 C C . ASN A 1 82 ? 7.335 8.545 0.560 1.00 75.50 82 ASN A C 1
ATOM 617 O O . ASN A 1 82 ? 6.817 8.459 1.672 1.00 75.50 82 ASN A O 1
ATOM 621 N N . SER A 1 83 ? 6.622 8.341 -0.547 1.00 76.56 83 SER A N 1
ATOM 622 C CA . SER A 1 83 ? 5.209 7.956 -0.493 1.00 76.56 83 SER A CA 1
ATOM 623 C C . SER A 1 83 ? 5.032 6.529 0.028 1.00 76.56 83 SER A C 1
ATOM 625 O O . SER A 1 83 ? 4.110 6.285 0.804 1.00 76.56 83 SER A O 1
ATOM 627 N N . MET A 1 84 ? 5.928 5.609 -0.341 1.00 78.00 84 MET A N 1
ATOM 628 C CA . MET A 1 84 ? 5.951 4.250 0.199 1.00 78.00 84 MET A CA 1
ATOM 629 C C . MET A 1 84 ? 6.159 4.260 1.711 1.00 78.00 84 MET A C 1
ATOM 631 O O . MET A 1 84 ? 5.347 3.700 2.445 1.00 78.00 84 MET A O 1
ATOM 635 N N . ALA A 1 85 ? 7.212 4.937 2.172 1.00 78.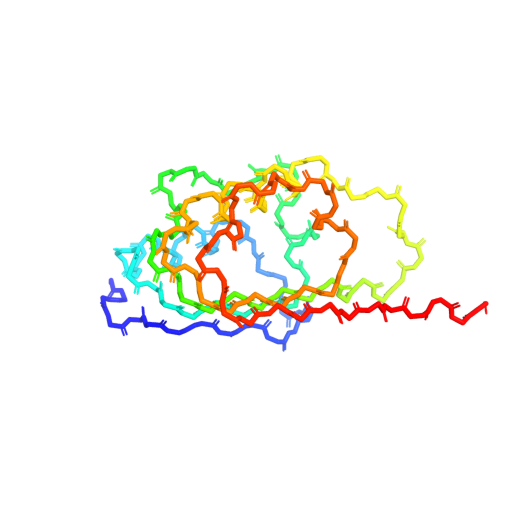56 85 ALA A N 1
ATOM 636 C CA . ALA A 1 85 ? 7.532 5.066 3.586 1.00 78.56 85 ALA A CA 1
ATOM 637 C C . ALA A 1 85 ? 6.334 5.632 4.358 1.00 78.56 85 ALA A C 1
ATOM 639 O O . ALA A 1 85 ? 5.929 5.058 5.362 1.00 78.56 85 ALA A O 1
ATOM 640 N N . ARG A 1 86 ? 5.668 6.664 3.824 1.00 80.31 86 ARG A N 1
ATOM 641 C CA . ARG A 1 86 ? 4.448 7.226 4.427 1.00 80.31 86 ARG A CA 1
ATOM 642 C C . ARG A 1 86 ? 3.292 6.232 4.502 1.00 80.31 86 ARG A C 1
ATOM 644 O O . ARG A 1 86 ? 2.575 6.234 5.498 1.00 80.31 86 ARG A O 1
ATOM 651 N N . ILE A 1 87 ? 3.062 5.415 3.469 1.00 82.81 87 ILE A N 1
ATOM 652 C CA . ILE A 1 87 ? 2.022 4.372 3.512 1.00 82.81 87 ILE A CA 1
ATOM 653 C C . ILE A 1 87 ? 2.369 3.343 4.589 1.00 82.81 87 ILE A C 1
ATOM 655 O O . ILE A 1 87 ? 1.497 2.972 5.372 1.00 82.81 87 ILE A O 1
ATOM 659 N N . LEU A 1 88 ? 3.624 2.902 4.658 1.00 83.56 88 LEU A N 1
ATOM 660 C CA . LEU A 1 88 ? 4.076 1.936 5.658 1.00 83.56 88 LEU A CA 1
ATOM 661 C C . LEU A 1 88 ? 3.942 2.497 7.079 1.00 83.56 88 LEU A C 1
ATOM 663 O O . LEU A 1 88 ? 3.326 1.856 7.926 1.00 83.56 88 LEU A O 1
ATOM 667 N N . GLU A 1 89 ? 4.409 3.722 7.318 1.00 85.00 89 GLU A N 1
ATOM 668 C CA . GLU A 1 89 ? 4.328 4.402 8.615 1.00 85.00 89 GLU A CA 1
ATOM 669 C C . GLU A 1 89 ? 2.876 4.623 9.055 1.00 85.00 89 GLU A C 1
ATOM 671 O O . GLU A 1 89 ? 2.509 4.306 10.187 1.00 85.00 89 GLU A O 1
ATOM 676 N N . ALA A 1 90 ? 2.008 5.084 8.147 1.00 85.94 90 ALA A N 1
ATOM 677 C CA . ALA A 1 90 ? 0.588 5.300 8.433 1.00 85.94 90 ALA A CA 1
ATOM 678 C C . ALA A 1 90 ? -0.166 4.011 8.801 1.00 85.94 90 ALA A C 1
ATOM 680 O O . ALA A 1 90 ? -1.242 4.080 9.399 1.00 85.94 90 ALA A O 1
ATOM 681 N N . ASN A 1 91 ? 0.380 2.847 8.441 1.00 87.88 91 ASN A N 1
ATOM 682 C CA . ASN A 1 91 ? -0.213 1.540 8.698 1.00 87.88 91 ASN A CA 1
ATOM 683 C C . ASN A 1 91 ? 0.651 0.674 9.630 1.00 87.88 91 ASN A C 1
ATOM 685 O O . ASN A 1 91 ? 0.326 -0.493 9.820 1.00 87.88 91 ASN A O 1
ATOM 689 N N . ALA A 1 92 ? 1.695 1.216 10.268 1.00 86.44 92 ALA A N 1
ATOM 690 C CA . ALA A 1 92 ? 2.670 0.440 11.046 1.00 86.44 92 ALA A CA 1
ATOM 691 C C . ALA A 1 92 ? 2.041 -0.415 12.166 1.00 86.44 92 ALA A C 1
ATOM 693 O O . ALA A 1 92 ? 2.537 -1.488 12.506 1.00 86.44 92 ALA A O 1
ATOM 694 N N . HIS A 1 93 ? 0.923 0.046 12.735 1.00 87.50 93 HIS A N 1
ATOM 695 C CA . HIS A 1 93 ? 0.197 -0.656 13.798 1.00 87.50 93 HIS A CA 1
ATOM 696 C C . HIS A 1 93 ? -0.888 -1.616 13.294 1.00 87.50 93 HIS A C 1
ATOM 698 O O . HIS A 1 93 ? -1.400 -2.416 14.075 1.00 87.50 93 HIS A O 1
ATOM 704 N N . THR A 1 94 ? -1.286 -1.518 12.024 1.00 90.81 94 THR A N 1
ATOM 705 C CA . THR A 1 94 ? -2.367 -2.336 11.448 1.00 90.81 94 THR A CA 1
ATOM 706 C C . THR A 1 94 ? -1.867 -3.339 10.427 1.00 90.81 94 THR A C 1
ATOM 708 O O . THR A 1 94 ? -2.549 -4.333 10.184 1.00 90.81 94 THR A O 1
ATOM 711 N N . LEU A 1 95 ? -0.706 -3.083 9.828 1.00 89.94 95 LEU A N 1
ATOM 712 C CA . LEU A 1 95 ? -0.150 -3.884 8.759 1.00 89.94 95 LEU A CA 1
ATOM 713 C C . LEU A 1 95 ? 0.356 -5.211 9.324 1.00 89.94 95 LEU A C 1
ATOM 715 O O . LEU A 1 95 ? 1.194 -5.250 10.220 1.00 89.94 95 LEU A O 1
ATOM 719 N N . VAL A 1 96 ? -0.182 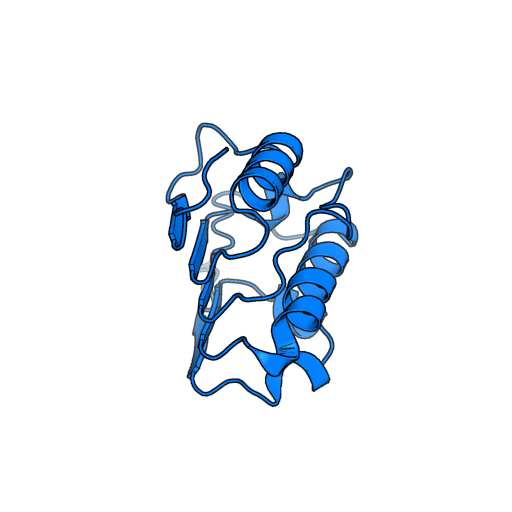-6.301 8.786 1.00 93.12 96 VAL A N 1
ATOM 720 C CA . VAL A 1 96 ? 0.103 -7.675 9.209 1.00 93.12 96 VAL A CA 1
ATOM 721 C C . VAL A 1 96 ? 0.914 -8.408 8.147 1.00 93.12 96 VAL A C 1
ATOM 723 O O . VAL A 1 96 ? 1.806 -9.180 8.492 1.00 93.12 96 VAL A O 1
ATOM 726 N N . ARG A 1 97 ? 0.616 -8.170 6.866 1.00 91.69 97 ARG A N 1
ATOM 727 C CA . ARG A 1 97 ? 1.286 -8.798 5.728 1.00 91.69 97 ARG A CA 1
ATOM 728 C C . ARG A 1 97 ? 1.830 -7.736 4.781 1.00 91.69 97 ARG A C 1
ATOM 730 O O . ARG A 1 97 ? 1.072 -6.902 4.283 1.00 91.69 97 ARG A O 1
ATOM 737 N N . LEU A 1 98 ? 3.124 -7.819 4.498 1.00 88.12 98 LEU A N 1
ATOM 738 C CA . LEU A 1 98 ? 3.806 -6.989 3.514 1.00 88.12 98 LEU A CA 1
ATOM 739 C C . LEU A 1 98 ? 4.496 -7.875 2.483 1.00 88.12 98 LEU A C 1
ATOM 741 O O . LEU A 1 98 ? 5.225 -8.798 2.838 1.00 88.12 98 LEU A O 1
ATOM 745 N N . THR A 1 99 ? 4.284 -7.607 1.202 1.00 86.19 99 THR A N 1
ATOM 746 C CA . THR A 1 99 ? 5.038 -8.243 0.120 1.00 86.19 99 THR A CA 1
ATOM 747 C C . THR A 1 99 ? 5.482 -7.183 -0.864 1.00 86.19 99 THR A C 1
ATOM 749 O O . THR A 1 99 ? 4.646 -6.457 -1.402 1.00 86.19 99 THR A O 1
ATOM 752 N N . ILE A 1 100 ? 6.793 -7.081 -1.078 1.00 78.19 100 ILE A N 1
ATOM 753 C CA . ILE A 1 100 ? 7.374 -6.090 -1.981 1.00 78.19 100 ILE A CA 1
ATOM 754 C C . ILE A 1 100 ? 8.328 -6.772 -2.963 1.00 78.19 100 ILE A C 1
ATOM 756 O O . ILE A 1 100 ? 9.249 -7.483 -2.560 1.00 78.19 100 ILE A O 1
ATOM 760 N N . LEU A 1 101 ? 8.096 -6.537 -4.258 1.00 74.44 101 LEU A N 1
ATOM 761 C CA . LEU A 1 101 ? 9.024 -6.884 -5.341 1.00 74.44 101 LEU A CA 1
ATOM 762 C C . LEU A 1 101 ? 9.799 -5.620 -5.724 1.00 74.44 101 LEU A C 1
ATOM 764 O O . LEU A 1 101 ? 9.444 -4.978 -6.707 1.00 74.44 101 LEU A O 1
ATOM 768 N N . SER A 1 102 ? 10.749 -5.189 -4.892 1.00 66.12 102 SER A N 1
ATOM 769 C CA . SER A 1 102 ? 11.639 -4.040 -5.130 1.00 66.12 102 SER A CA 1
ATOM 770 C C . SER A 1 102 ? 12.623 -3.890 -3.964 1.00 66.12 102 SER A C 1
ATOM 772 O O . SER A 1 102 ? 12.380 -4.343 -2.847 1.00 66.12 102 SER A O 1
ATOM 774 N N . ASP A 1 103 ? 13.719 -3.196 -4.227 1.00 66.88 103 ASP A N 1
ATOM 775 C CA . ASP A 1 103 ? 14.695 -2.660 -3.283 1.00 66.88 103 ASP A CA 1
ATOM 776 C C . ASP A 1 103 ? 14.224 -1.406 -2.513 1.00 66.88 103 ASP A C 1
ATOM 778 O O . ASP A 1 103 ? 14.870 -1.006 -1.545 1.00 66.88 103 ASP A O 1
ATOM 782 N N . ILE A 1 104 ? 13.061 -0.830 -2.845 1.00 66.88 104 ILE A N 1
ATOM 783 C CA . ILE A 1 104 ? 12.486 0.354 -2.174 1.00 66.88 104 ILE A CA 1
ATOM 784 C C . ILE A 1 104 ? 12.313 0.181 -0.657 1.00 66.88 104 ILE A C 1
ATOM 786 O O . ILE A 1 104 ? 12.298 1.154 0.098 1.00 66.88 104 ILE A O 1
ATOM 790 N N . LEU A 1 105 ? 12.201 -1.067 -0.196 1.00 67.56 105 LEU A N 1
ATOM 791 C CA . LEU A 1 105 ? 12.089 -1.389 1.221 1.00 67.56 105 LEU A CA 1
ATOM 792 C C . LEU A 1 105 ? 13.320 -0.999 2.033 1.00 67.56 105 LEU A C 1
ATOM 794 O O . LEU A 1 105 ? 13.166 -0.595 3.183 1.00 67.56 105 LEU A O 1
ATOM 798 N N . TRP A 1 106 ? 14.516 -1.074 1.445 1.00 65.75 106 TRP A N 1
ATOM 799 C CA . TRP A 1 106 ? 15.764 -0.699 2.119 1.00 65.75 106 TRP A CA 1
ATOM 800 C C . TRP A 1 106 ? 15.843 0.795 2.428 1.00 65.75 106 TRP A C 1
ATOM 802 O O . TRP A 1 106 ? 16.638 1.218 3.263 1.00 65.75 106 TRP A O 1
ATOM 812 N N . LEU A 1 107 ? 15.000 1.583 1.766 1.00 65.00 107 LEU A N 1
ATOM 813 C CA . LEU A 1 107 ? 14.909 3.024 1.929 1.00 65.00 107 LEU A CA 1
ATOM 814 C C . LEU A 1 107 ? 13.778 3.433 2.891 1.00 65.00 107 LEU A C 1
ATOM 816 O O . LEU A 1 107 ? 13.648 4.608 3.224 1.00 65.00 107 LEU A O 1
ATOM 820 N N . CYS A 1 108 ? 12.960 2.481 3.354 1.00 64.81 108 CYS A N 1
ATOM 821 C CA . CYS A 1 108 ? 11.876 2.722 4.306 1.00 64.81 108 CYS A CA 1
ATOM 822 C C . CYS A 1 108 ? 12.345 2.492 5.756 1.00 64.81 108 CYS A C 1
ATOM 824 O O . CYS A 1 108 ? 13.183 1.635 6.034 1.00 64.81 108 CYS A O 1
ATOM 826 N N . SER A 1 109 ? 11.792 3.246 6.711 1.00 65.50 109 SER A N 1
ATOM 827 C CA . SER A 1 109 ? 12.188 3.172 8.122 1.00 65.50 109 SER A CA 1
ATOM 828 C C . SER A 1 109 ? 11.736 1.852 8.791 1.00 65.50 109 SER A C 1
ATOM 830 O O . SER A 1 109 ? 10.566 1.464 8.742 1.00 65.50 109 SER A O 1
ATOM 832 N N . VAL A 1 110 ? 12.668 1.173 9.477 1.00 60.03 110 VAL A N 1
ATOM 833 C CA . VAL A 1 110 ? 12.467 -0.110 10.196 1.00 60.03 110 VAL A CA 1
ATOM 834 C C . VAL A 1 110 ? 11.318 -0.121 11.234 1.00 60.03 110 VAL A C 1
ATOM 836 O O . VAL A 1 110 ? 10.675 -1.165 11.375 1.00 60.03 110 VAL A O 1
ATOM 839 N N . PRO A 1 111 ? 10.984 0.978 11.953 1.00 62.47 111 PRO A N 1
ATOM 840 C CA . PRO A 1 111 ? 9.882 0.982 12.926 1.00 62.47 111 PRO A CA 1
ATOM 841 C C . PRO A 1 111 ? 8.516 0.601 12.340 1.00 62.47 111 PRO A C 1
ATOM 843 O O . PRO A 1 111 ? 7.645 0.132 13.072 1.00 62.47 111 PRO A O 1
ATOM 846 N N . SER A 1 112 ? 8.338 0.738 11.024 1.00 64.44 112 SER A N 1
ATOM 847 C CA . SER A 1 112 ? 7.089 0.416 10.329 1.00 64.44 112 SER A CA 1
ATOM 848 C C . SER A 1 112 ? 6.763 -1.085 10.283 1.00 64.44 112 SER A C 1
ATOM 850 O O . SER A 1 112 ? 5.668 -1.459 9.869 1.00 64.44 112 SER A O 1
ATOM 852 N N . PHE A 1 113 ? 7.686 -1.955 10.712 1.00 72.94 113 PHE A N 1
ATOM 853 C CA . PHE A 1 113 ? 7.553 -3.413 10.595 1.00 72.94 113 PHE A CA 1
ATOM 854 C C . PHE A 1 113 ? 7.265 -4.147 11.907 1.00 72.94 113 PHE A C 1
ATOM 856 O O . PHE A 1 113 ? 7.069 -5.359 11.883 1.00 72.94 113 PHE A O 1
ATOM 863 N N . VAL A 1 114 ? 7.190 -3.449 13.046 1.00 77.12 114 VAL A N 1
ATOM 864 C CA . VAL A 1 114 ? 7.020 -4.080 14.374 1.00 77.12 114 VAL A CA 1
ATOM 865 C C . VAL A 1 114 ? 5.741 -4.931 14.474 1.00 77.12 114 VAL A C 1
ATOM 867 O O . VAL A 1 114 ? 5.717 -5.918 15.205 1.00 77.12 114 VAL A O 1
ATOM 870 N N . GLY A 1 115 ? 4.683 -4.572 13.739 1.00 80.88 115 GLY A N 1
ATOM 871 C CA . GLY A 1 115 ? 3.411 -5.305 13.716 1.00 80.88 115 GLY A CA 1
ATOM 872 C C . GLY A 1 115 ? 3.303 -6.418 12.665 1.00 80.88 115 GLY A C 1
ATOM 873 O O . GLY A 1 115 ? 2.315 -7.160 12.680 1.00 80.88 115 GLY A O 1
ATOM 874 N N . LEU A 1 116 ? 4.286 -6.553 11.765 1.00 86.62 116 LEU A N 1
ATOM 875 C CA . LEU A 1 116 ? 4.218 -7.519 10.670 1.00 86.62 116 LEU A CA 1
ATOM 876 C C . LEU A 1 116 ? 4.305 -8.954 11.194 1.00 86.62 116 LEU A C 1
ATOM 878 O O . LEU A 1 116 ? 5.191 -9.311 11.965 1.00 86.62 116 LEU A O 1
ATOM 882 N N . ARG A 1 117 ? 3.392 -9.801 10.720 1.00 90.88 117 ARG A N 1
ATOM 883 C CA . ARG A 1 117 ? 3.434 -11.258 10.918 1.00 90.88 117 ARG A CA 1
ATOM 884 C C . ARG A 1 117 ? 3.997 -11.979 9.707 1.00 90.88 117 ARG A C 1
ATOM 886 O O . ARG A 1 117 ? 4.520 -13.078 9.841 1.00 90.88 117 ARG A O 1
ATOM 893 N N . GLU A 1 118 ? 3.863 -11.371 8.536 1.00 90.38 118 GLU A N 1
ATOM 894 C CA . GLU A 1 118 ? 4.309 -11.939 7.277 1.00 90.38 118 GLU A CA 1
ATOM 895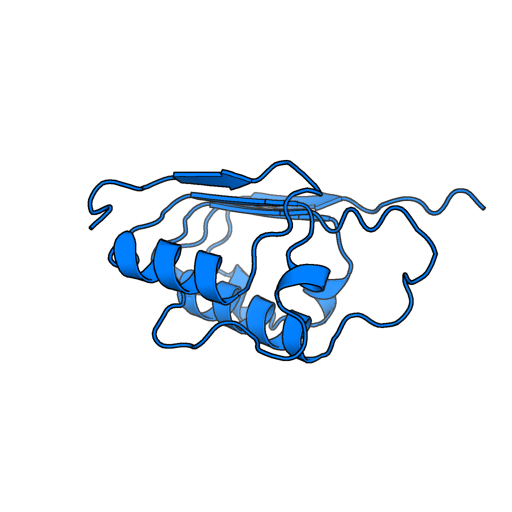 C C . GLU A 1 118 ? 5.027 -10.876 6.453 1.00 90.38 118 GLU A C 1
ATOM 897 O O . GLU A 1 118 ? 4.489 -9.795 6.195 1.00 90.38 118 GLU A O 1
ATOM 902 N N . LEU A 1 119 ? 6.244 -11.207 6.035 1.00 86.88 119 LEU A N 1
ATOM 903 C CA . LEU A 1 119 ? 7.092 -10.356 5.220 1.00 86.88 119 LEU A CA 1
ATOM 904 C C . LEU A 1 119 ? 7.628 -11.178 4.048 1.00 86.88 119 LEU A C 1
ATOM 906 O O . LEU A 1 119 ? 8.339 -12.162 4.244 1.00 86.88 119 LEU A O 1
ATOM 910 N N . GLY A 1 120 ? 7.246 -10.781 2.839 1.00 83.19 120 GLY A N 1
ATOM 911 C CA . GLY A 1 120 ? 7.679 -11.387 1.588 1.00 83.19 120 GLY A CA 1
ATOM 912 C C . GLY A 1 120 ? 8.582 -10.439 0.812 1.00 83.19 120 GLY A C 1
ATOM 913 O O . GLY A 1 120 ? 8.184 -9.315 0.501 1.00 83.19 120 GLY A O 1
ATOM 914 N N . PHE A 1 121 ? 9.770 -10.921 0.463 1.00 75.75 121 PHE A N 1
ATOM 915 C CA . PHE A 1 121 ? 10.656 -10.274 -0.494 1.00 75.75 121 PHE A CA 1
ATOM 916 C C . PHE A 1 121 ? 10.712 -11.119 -1.746 1.00 75.75 121 PHE A C 1
ATOM 918 O O . PHE A 1 121 ? 10.844 -12.341 -1.675 1.00 75.75 121 PHE A O 1
ATOM 925 N N . VAL A 1 122 ? 10.638 -10.460 -2.887 1.00 69.12 122 VAL A N 1
ATOM 926 C CA . VAL A 1 122 ? 10.822 -11.124 -4.166 1.00 69.12 122 VAL A CA 1
ATOM 927 C C . VAL A 1 122 ? 11.800 -10.274 -4.953 1.00 69.12 122 VAL A C 1
ATOM 929 O O . VAL A 1 122 ? 11.507 -9.147 -5.347 1.00 69.12 122 VAL A O 1
ATOM 932 N N . PHE A 1 123 ? 12.996 -10.817 -5.119 1.00 63.50 123 PHE A N 1
ATOM 933 C CA . PHE A 1 123 ? 14.036 -10.211 -5.927 1.00 63.50 123 PHE A CA 1
ATOM 934 C C . PHE A 1 123 ? 13.795 -10.623 -7.374 1.00 63.50 123 PHE A C 1
ATOM 936 O O . PHE A 1 123 ? 13.638 -11.807 -7.667 1.00 63.50 123 PHE A O 1
ATOM 943 N N . THR A 1 124 ? 13.726 -9.651 -8.275 1.00 56.88 124 THR A N 1
ATOM 944 C CA . THR A 1 124 ? 13.787 -9.933 -9.706 1.00 56.88 124 THR A CA 1
ATOM 945 C C . THR A 1 124 ? 15.255 -10.148 -10.049 1.00 56.88 124 THR A C 1
ATOM 947 O O . THR A 1 124 ? 16.042 -9.205 -9.983 1.00 56.88 124 THR A O 1
ATOM 950 N N . GLU A 1 125 ? 15.643 -11.389 -10.340 1.00 53.16 125 GLU A N 1
ATOM 951 C CA . GLU A 1 125 ? 16.964 -11.682 -10.897 1.00 53.16 125 GLU A CA 1
ATOM 952 C C . GLU A 1 125 ? 17.097 -10.942 -12.233 1.00 53.16 125 GLU A C 1
ATOM 954 O O . GLU A 1 125 ? 16.327 -11.183 -13.165 1.00 53.16 125 GLU A O 1
ATOM 959 N N . ASN A 1 126 ? 18.065 -10.027 -12.323 1.00 47.31 126 ASN A N 1
ATOM 960 C CA . ASN A 1 126 ? 18.588 -9.609 -13.616 1.00 47.31 126 ASN A CA 1
ATOM 961 C C . ASN A 1 126 ? 19.366 -10.808 -14.162 1.00 47.31 126 ASN A C 1
ATOM 963 O O . ASN A 1 126 ? 20.494 -11.052 -13.741 1.00 47.31 126 ASN A O 1
ATOM 967 N N . PHE A 1 127 ? 18.742 -11.589 -15.040 1.00 40.25 127 PHE A N 1
ATOM 968 C CA . PHE A 1 127 ? 19.499 -12.448 -15.939 1.00 40.25 127 PHE A CA 1
ATOM 969 C C . PHE A 1 127 ? 20.065 -11.541 -17.034 1.00 40.25 127 PHE A C 1
ATOM 971 O O . PHE A 1 127 ? 19.290 -11.028 -17.837 1.00 40.25 127 PHE A O 1
ATOM 978 N N . ASP A 1 128 ? 21.376 -11.304 -16.923 1.00 40.22 128 ASP A N 1
ATOM 979 C CA . ASP A 1 128 ? 22.327 -10.633 -17.832 1.00 40.22 128 ASP A CA 1
ATOM 980 C C . ASP A 1 128 ? 21.796 -10.041 -19.154 1.00 40.22 128 ASP A C 1
ATOM 982 O O . ASP A 1 128 ? 21.277 -10.795 -20.012 1.00 40.22 128 ASP A O 1
#

Radius of gyration: 13.96 Å; chains: 1; bounding box: 41×27×34 Å

Foldseek 3Di:
DPCVAAEDEDDDPPPQQALVNLLCVQVNNVLNHAYYYYEQQQVRCPPPHHDLVRARQQHQYDHYEDPPPDDPLDDSHVSSLVNVLSNLQSHLQRHAEYAYADPSVVSHDPSSCPNYNYYHYDYDDPPD

Sequence (128 aa):
MLINLRSFSWDGERPSLSCSILQALFSASGKTLKEFSMTTLSAQIGREGIPLTSTPTRLHTLFISHAGIGADMLSIDEQAVNSMARILEANAHTLVRLTILSDILWLCSVPSFVGLRELGFVFTENFD

Secondary structure (DSSP, 8-state):
--TT--EEEE--SSSPPPHHHHHHHHHHTTT---EEEEE-HHHHHTTT---GGG--S--SEEEEE----SS-TT---HHHHHHHHHHHHHTTTT--EEEEESGGGGGS-GGGGTT-SEEEE-------